Protein AF-A0AAP1E5L1-F1 (afdb_monomer)

Secondary structure (DSSP, 8-state):
-HHHHHHHHHHHHHHHHHHHHHHHHHHTT---SSPPPPHHHHHHHHHHHHT--S-HHHHHHHH---HHHHHHHHHHHHTT-

Sequence (81 aa):
MIKRRVSEFQFDIISENTKVGIQEAKLKGKNTGRLRKPDHNVRRAMEMYQSKKYTIQQITKETGISKTTLYRYLDNWNDFE

pLDDT: mean 87.97, std 8.83, range [47.69, 97.44]

Mean predicted aligned error: 7.54 Å

Nearest PDB structures (foldseek):
  3ssx-assembly1_N  TM=4.075E-01  e=1.780E+00  Escherichia coli K-12
  6eni-assembly1_A  TM=3.859E-01  e=1.664E+00  Escherichia coli
  6enn-assembly1_A  TM=3.554E-01  e=2.333E+00  Escherichia coli
  6elg-assembly1_A  TM=3.828E-01  e=2.857E+00  Escherichia coli

InterPro domains:
  IPR006119 Resolvase, N-terminal catalytic domain [PS51736] (1-29)
  IPR006120 Resolvase, HTH domain [PF02796] (33-76)
  IPR009057 Homedomain-like superfamily [SSF46689] (38-75)

Foldseek 3Di:
DVVVVVVVVVVVVVVVVVVVVVVVCVVVVNDDDDDDDDVVLLVQLQVVVVVVPDDQVRSCVVSVQHPVRNVVVVVVVVVVD

Solvent-accessible surface area (backbone atoms only — not comparable to full-atom values): 4852 Å² total; per-residue (Å²): 114,68,69,57,56,53,52,53,54,53,49,53,52,54,52,51,53,50,51,52,54,53,50,55,39,43,75,72,68,47,82,80,76,84,79,74,79,63,65,68,38,52,52,52,38,50,54,46,53,74,65,69,79,56,54,71,67,56,43,26,68,76,42,69,46,49,69,71,57,53,49,54,57,52,52,66,56,58,77,78,111

Organism: Bacillus subtilis (NCBI:txid1423)

Radius of gyration: 21.88 Å; Cα contacts (8 Å, |Δi|>4): 39; chains: 1; bounding box: 52×24×53 Å

Structure (mmCIF, N/CA/C/O backbone):
data_AF-A0AAP1E5L1-F1
#
_entry.id   AF-A0AAP1E5L1-F1
#
loop_
_atom_site.group_PDB
_atom_site.id
_atom_site.type_symbol
_atom_site.label_atom_id
_atom_site.label_alt_id
_atom_site.label_comp_id
_atom_site.label_asym_id
_atom_site.label_entity_id
_atom_site.label_seq_id
_atom_site.pdbx_PDB_ins_code
_atom_site.Cartn_x
_atom_site.Cartn_y
_atom_site.Cartn_z
_atom_site.occupancy
_atom_site.B_iso_or_equiv
_atom_site.auth_seq_id
_atom_site.auth_comp_id
_atom_site.auth_asym_id
_atom_site.auth_atom_id
_atom_site.pdbx_PDB_model_num
ATOM 1 N N . MET A 1 1 ? 31.250 10.228 -29.660 1.00 74.56 1 MET A N 1
ATOM 2 C CA . MET A 1 1 ? 29.912 10.830 -29.865 1.00 74.56 1 MET A CA 1
ATOM 3 C C . MET A 1 1 ? 28.905 9.842 -30.461 1.00 74.56 1 MET A C 1
ATOM 5 O O . MET A 1 1 ? 27.871 9.635 -29.848 1.00 74.56 1 MET A O 1
ATOM 9 N N . ILE A 1 2 ? 29.215 9.172 -31.580 1.00 87.94 2 ILE A N 1
ATOM 10 C CA . ILE A 1 2 ? 28.301 8.217 -32.249 1.00 87.94 2 ILE A CA 1
ATOM 11 C C . ILE A 1 2 ? 27.918 7.025 -31.355 1.00 87.94 2 ILE A C 1
ATOM 13 O O . ILE A 1 2 ? 26.739 6.724 -31.229 1.00 87.94 2 ILE A O 1
ATOM 17 N N . LYS A 1 3 ? 28.884 6.400 -30.662 1.00 86.62 3 LYS A N 1
ATOM 18 C CA . LYS A 1 3 ? 28.609 5.267 -29.753 1.00 86.62 3 LYS A CA 1
ATOM 19 C C . LYS A 1 3 ? 27.544 5.583 -28.695 1.00 86.62 3 LYS A C 1
ATOM 21 O O . LYS A 1 3 ? 26.672 4.763 -28.463 1.00 86.62 3 LYS A O 1
ATOM 26 N N . ARG A 1 4 ? 27.586 6.786 -28.108 1.00 91.56 4 ARG A N 1
ATOM 27 C CA . ARG A 1 4 ? 26.611 7.224 -27.099 1.00 91.56 4 ARG A CA 1
ATOM 28 C C . ARG A 1 4 ? 25.199 7.293 -27.684 1.00 91.56 4 ARG A C 1
ATOM 30 O O . ARG A 1 4 ? 24.298 6.689 -27.128 1.00 91.56 4 ARG A O 1
ATOM 37 N N . ARG A 1 5 ? 25.050 7.941 -28.844 1.00 92.12 5 ARG A N 1
ATOM 38 C CA . ARG A 1 5 ? 23.764 8.048 -29.551 1.00 92.12 5 ARG A CA 1
ATOM 39 C C . ARG A 1 5 ? 23.169 6.686 -29.899 1.00 92.12 5 ARG A C 1
ATOM 41 O O . ARG A 1 5 ? 21.966 6.498 -29.793 1.00 92.12 5 ARG A O 1
ATOM 48 N N . VAL A 1 6 ? 24.011 5.736 -30.307 1.00 95.12 6 VAL A N 1
ATOM 49 C CA . VAL A 1 6 ? 23.563 4.368 -30.604 1.00 95.12 6 VAL A CA 1
ATOM 50 C C . VAL A 1 6 ? 23.080 3.669 -29.333 1.00 95.12 6 VAL A C 1
ATOM 52 O O . VAL A 1 6 ? 22.036 3.028 -29.360 1.00 95.12 6 VAL A O 1
ATOM 55 N N . SER A 1 7 ? 23.788 3.821 -28.213 1.00 94.44 7 SER A N 1
ATOM 56 C CA . SER A 1 7 ? 23.363 3.256 -26.927 1.00 94.44 7 SER A CA 1
ATOM 57 C C . SER A 1 7 ? 22.070 3.882 -26.394 1.00 94.44 7 SER A C 1
ATOM 59 O O . SER A 1 7 ? 21.208 3.154 -25.915 1.00 94.44 7 SER A O 1
ATOM 61 N N . GLU A 1 8 ? 21.912 5.203 -26.505 1.00 95.06 8 GLU A N 1
ATOM 62 C CA . GLU A 1 8 ? 20.682 5.919 -26.130 1.00 95.06 8 GLU A CA 1
ATOM 63 C C . GLU A 1 8 ? 19.488 5.412 -26.950 1.00 95.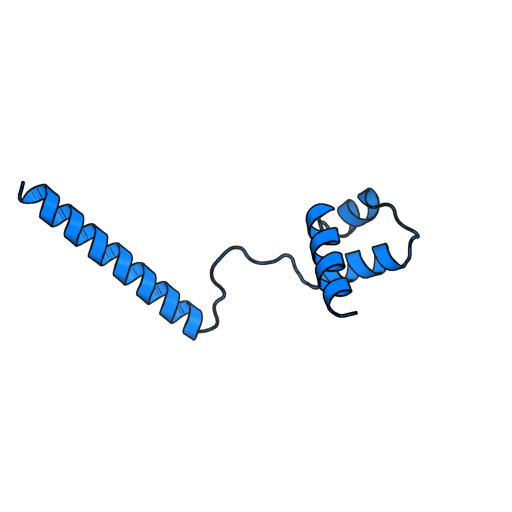06 8 GLU A C 1
ATOM 65 O O . GLU A 1 8 ? 18.477 4.997 -26.391 1.00 95.06 8 GLU A O 1
ATOM 70 N N . PHE A 1 9 ? 19.652 5.309 -28.270 1.00 95.75 9 PHE A N 1
ATOM 71 C CA . PHE A 1 9 ? 18.610 4.793 -29.154 1.00 95.75 9 PHE A CA 1
ATOM 72 C C . PHE A 1 9 ? 18.231 3.333 -28.852 1.00 95.75 9 PHE A C 1
ATOM 74 O O . PHE A 1 9 ? 17.056 2.970 -28.869 1.00 95.75 9 PHE A O 1
ATOM 81 N N . GLN A 1 10 ? 19.211 2.480 -28.539 1.00 96.19 10 GLN A N 1
ATOM 82 C CA . GLN A 1 10 ? 18.937 1.099 -28.133 1.00 96.19 10 GLN A CA 1
ATOM 83 C C . GLN A 1 10 ? 18.149 1.031 -26.820 1.00 96.19 10 GLN A C 1
ATOM 85 O O . GLN A 1 10 ? 17.244 0.206 -26.694 1.00 96.19 10 GLN A O 1
ATOM 90 N N . PHE A 1 11 ? 18.463 1.896 -25.855 1.00 95.75 11 PHE A N 1
ATOM 91 C CA . PHE A 1 11 ? 17.718 1.979 -24.602 1.00 95.75 11 PHE A CA 1
ATOM 92 C C . PHE A 1 11 ? 16.262 2.396 -24.838 1.00 95.75 11 PHE A C 1
ATOM 94 O O . PHE A 1 11 ? 15.352 1.771 -24.288 1.00 95.75 11 PHE A O 1
ATOM 101 N N . ASP A 1 12 ? 16.035 3.386 -25.701 1.00 96.38 12 ASP A N 1
ATOM 102 C CA . ASP A 1 12 ? 14.689 3.850 -26.043 1.00 96.38 12 ASP A CA 1
ATOM 103 C C . ASP A 1 12 ? 13.850 2.734 -26.677 1.00 96.38 12 ASP A C 1
ATOM 105 O O . ASP A 1 12 ? 12.704 2.522 -26.276 1.00 96.38 12 ASP A O 1
ATOM 109 N N . ILE A 1 13 ? 14.439 1.943 -27.582 1.00 97.31 13 ILE A N 1
ATOM 110 C CA . ILE A 1 13 ? 13.778 0.765 -28.167 1.00 97.31 13 ILE A CA 1
ATOM 111 C C . ILE A 1 13 ? 13.390 -0.254 -27.086 1.00 97.31 13 ILE A C 1
ATOM 113 O O . ILE A 1 13 ? 12.267 -0.760 -27.081 1.00 97.31 13 ILE A O 1
ATOM 117 N N . ILE A 1 14 ? 14.300 -0.571 -26.160 1.00 96.44 14 ILE A N 1
ATOM 118 C CA . ILE A 1 14 ? 14.040 -1.542 -25.083 1.00 96.44 14 ILE A CA 1
ATOM 119 C C . ILE A 1 14 ? 12.922 -1.042 -24.157 1.00 96.44 14 ILE A C 1
ATOM 121 O O . ILE A 1 14 ? 12.034 -1.810 -23.768 1.00 96.44 14 ILE A O 1
ATOM 125 N N . SER A 1 15 ? 12.950 0.248 -23.824 1.00 96.81 15 SER A N 1
ATOM 126 C CA . SER A 1 15 ? 11.922 0.907 -23.021 1.00 96.81 15 SER A CA 1
ATOM 127 C C . SER A 1 15 ? 10.555 0.807 -23.695 1.00 96.81 15 SER A C 1
ATOM 129 O O . SER A 1 15 ? 9.584 0.387 -23.063 1.00 96.81 15 SER A O 1
ATOM 131 N N . GLU A 1 16 ? 10.480 1.108 -24.991 1.00 97.06 16 GLU A N 1
ATOM 132 C CA . GLU A 1 16 ? 9.224 1.080 -25.736 1.00 97.06 16 GLU A CA 1
ATOM 133 C C . GLU A 1 16 ? 8.651 -0.336 -25.857 1.00 97.06 16 GLU A C 1
ATOM 135 O O . GLU A 1 16 ? 7.485 -0.560 -25.532 1.00 97.06 16 GLU A O 1
ATOM 140 N N . ASN A 1 17 ? 9.488 -1.326 -26.172 1.00 97.44 17 ASN A N 1
ATOM 141 C CA . ASN A 1 17 ? 9.074 -2.732 -26.203 1.00 97.44 17 ASN A CA 1
ATOM 142 C C . ASN A 1 17 ? 8.515 -3.205 -24.853 1.00 97.44 17 ASN A C 1
ATOM 144 O O . ASN A 1 17 ? 7.528 -3.943 -24.799 1.00 97.44 17 ASN A O 1
ATOM 148 N N . THR A 1 18 ? 9.107 -2.750 -23.745 1.00 94.56 18 THR A N 1
ATOM 149 C CA . THR A 1 18 ? 8.619 -3.077 -22.399 1.00 94.56 18 THR A CA 1
ATOM 150 C C . THR A 1 18 ? 7.237 -2.469 -22.148 1.00 94.56 18 THR A C 1
ATOM 152 O O . THR A 1 18 ? 6.358 -3.140 -21.603 1.00 94.56 18 THR A O 1
ATOM 155 N N . LYS A 1 19 ? 7.006 -1.217 -22.568 1.00 94.69 19 LYS A N 1
ATOM 156 C CA . LYS A 1 19 ? 5.694 -0.563 -22.439 1.00 94.69 19 LYS A CA 1
ATOM 157 C C . LYS A 1 19 ? 4.626 -1.287 -23.250 1.00 94.69 19 LYS A C 1
ATOM 159 O O . LYS A 1 19 ? 3.554 -1.549 -22.706 1.00 94.69 19 LYS A O 1
ATOM 164 N N . VAL A 1 20 ? 4.932 -1.651 -24.495 1.00 96.12 20 VAL A N 1
ATOM 165 C CA . VAL A 1 20 ? 4.023 -2.409 -25.367 1.00 96.12 20 VAL A CA 1
ATOM 166 C C . VAL A 1 20 ? 3.664 -3.751 -24.725 1.00 96.12 20 VAL A C 1
ATOM 168 O O . VAL A 1 20 ? 2.485 -4.055 -24.560 1.00 96.12 20 VAL A O 1
ATOM 171 N N . GLY A 1 21 ? 4.648 -4.507 -24.228 1.00 94.06 21 GLY A N 1
ATOM 172 C CA . GLY A 1 21 ? 4.389 -5.778 -23.541 1.00 94.06 21 GLY A CA 1
ATOM 173 C C . GLY A 1 21 ? 3.522 -5.632 -22.281 1.00 94.06 21 GLY A C 1
ATOM 174 O O . GLY A 1 21 ? 2.629 -6.447 -22.032 1.00 94.06 21 GLY A O 1
ATOM 175 N N . ILE A 1 22 ? 3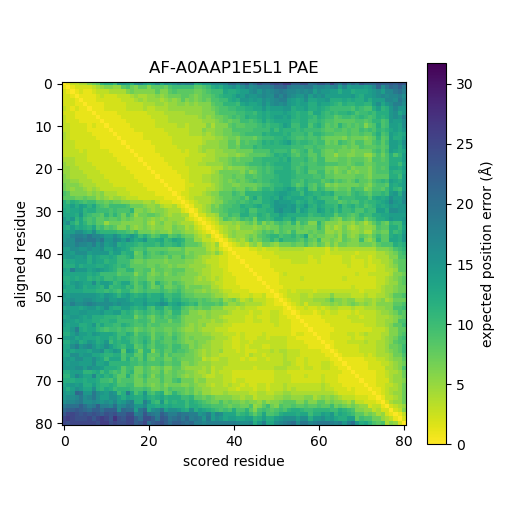.721 -4.565 -21.496 1.00 92.62 22 ILE A N 1
ATOM 176 C CA . ILE A 1 22 ? 2.861 -4.255 -20.343 1.00 92.62 22 ILE A CA 1
ATOM 177 C C . ILE A 1 22 ? 1.434 -3.920 -20.798 1.00 92.62 22 ILE A C 1
ATOM 179 O O . ILE A 1 22 ? 0.477 -4.354 -20.154 1.00 92.62 22 ILE A O 1
ATOM 183 N N . GLN A 1 23 ? 1.268 -3.154 -21.879 1.00 92.69 23 GLN A N 1
ATOM 184 C CA . GLN A 1 23 ? -0.047 -2.818 -22.431 1.00 92.69 23 GLN A CA 1
ATOM 185 C C . GLN A 1 23 ? -0.784 -4.068 -22.922 1.00 92.69 23 GLN A C 1
ATOM 187 O O . GLN A 1 23 ? -1.937 -4.275 -22.548 1.00 92.69 23 GLN A O 1
ATOM 192 N N . GLU A 1 24 ? -0.117 -4.954 -23.658 1.00 94.56 24 GLU A N 1
ATOM 193 C CA . GLU A 1 24 ? -0.694 -6.232 -24.086 1.00 94.56 24 GLU A CA 1
ATOM 194 C C . GLU A 1 24 ? -1.108 -7.111 -22.900 1.00 94.56 24 GLU A C 1
ATOM 196 O O . GLU A 1 24 ? -2.180 -7.720 -22.910 1.00 94.56 24 GLU A O 1
ATOM 201 N N . ALA A 1 25 ? -0.283 -7.175 -21.850 1.00 91.25 25 ALA A N 1
ATOM 202 C CA . ALA A 1 25 ? -0.616 -7.912 -20.636 1.00 91.25 25 ALA A CA 1
ATOM 203 C C . ALA A 1 25 ? -1.858 -7.330 -19.939 1.00 91.25 25 ALA A C 1
ATOM 205 O O . ALA A 1 25 ? -2.720 -8.094 -19.499 1.00 91.25 25 ALA A O 1
ATOM 206 N N . LYS A 1 26 ? -1.981 -5.996 -19.890 1.00 88.12 26 LYS A N 1
ATOM 207 C CA . LYS A 1 26 ? -3.171 -5.310 -19.364 1.00 88.12 26 LYS A CA 1
ATOM 208 C C . LYS A 1 26 ? -4.421 -5.625 -20.187 1.00 88.12 26 LYS A C 1
ATOM 210 O O . LYS A 1 26 ? -5.450 -5.927 -19.594 1.00 88.12 26 LYS A O 1
ATOM 215 N N . LEU A 1 27 ? -4.333 -5.616 -21.521 1.00 91.12 27 LEU A N 1
ATOM 216 C CA . LEU A 1 27 ? -5.449 -5.985 -22.408 1.00 91.12 27 LEU A CA 1
ATOM 217 C C . LEU A 1 27 ? -5.903 -7.435 -22.190 1.00 91.12 27 LEU A C 1
ATOM 219 O O . LEU A 1 27 ? -7.092 -7.728 -22.248 1.00 91.12 27 LEU A O 1
ATOM 223 N N . LYS A 1 28 ? -4.970 -8.334 -21.859 1.00 92.56 28 LYS A N 1
ATOM 224 C CA . LYS A 1 28 ? -5.253 -9.727 -21.470 1.00 92.56 28 LYS A CA 1
ATOM 225 C C . LYS A 1 28 ? -5.788 -9.871 -20.034 1.00 92.56 28 LYS A C 1
ATOM 227 O O . LYS A 1 28 ? -5.912 -10.991 -19.546 1.00 92.56 28 LYS A O 1
ATOM 232 N N . GLY A 1 29 ? -6.057 -8.769 -19.330 1.00 85.25 29 GLY A N 1
ATOM 233 C CA . GLY A 1 29 ? -6.590 -8.767 -17.966 1.00 85.25 29 GLY A CA 1
ATOM 234 C C . GLY A 1 29 ? -5.566 -9.087 -16.874 1.00 85.25 29 GLY A C 1
ATOM 235 O O . GLY A 1 29 ? -5.944 -9.325 -15.727 1.00 85.25 29 GLY A O 1
ATOM 236 N N . LYS A 1 30 ? -4.261 -9.104 -17.183 1.00 83.38 30 LYS A N 1
ATOM 237 C CA . LYS A 1 30 ? -3.232 -9.269 -16.150 1.00 83.38 30 LYS A CA 1
ATOM 238 C C . LYS A 1 30 ? -3.015 -7.942 -15.432 1.00 83.38 30 LYS A C 1
ATOM 240 O O . LYS A 1 30 ? -2.536 -6.969 -16.016 1.00 83.38 30 LYS A O 1
ATOM 245 N N . ASN A 1 31 ? -3.307 -7.928 -14.136 1.00 80.31 31 ASN A N 1
ATOM 246 C CA . ASN A 1 31 ? -3.003 -6.791 -13.277 1.00 80.31 31 ASN A CA 1
ATOM 247 C C . ASN A 1 31 ? -1.489 -6.711 -13.053 1.00 80.31 31 ASN A C 1
ATOM 249 O O . ASN A 1 31 ? -0.897 -7.582 -12.418 1.00 80.31 31 ASN A O 1
ATOM 253 N N . THR A 1 32 ? -0.861 -5.668 -13.595 1.00 76.75 32 THR A N 1
ATOM 254 C CA . THR A 1 32 ? 0.546 -5.352 -13.321 1.00 76.75 32 THR A CA 1
ATOM 255 C C . THR A 1 32 ? 0.688 -4.635 -11.972 1.00 76.75 32 THR A C 1
ATOM 257 O O . THR A 1 32 ? -0.255 -4.003 -11.492 1.00 76.75 32 THR A O 1
ATOM 260 N N . GLY A 1 33 ? 1.868 -4.715 -11.356 1.00 83.44 33 GLY A N 1
ATOM 261 C CA . GLY A 1 33 ? 2.165 -4.118 -10.052 1.00 83.44 33 GLY A CA 1
ATOM 262 C C . GLY A 1 33 ? 2.025 -5.085 -8.873 1.00 83.44 33 GLY A C 1
ATOM 263 O O . GLY A 1 33 ? 1.878 -6.296 -9.031 1.00 83.44 33 GLY A O 1
ATOM 264 N N . ARG A 1 34 ? 2.126 -4.550 -7.652 1.00 81.88 34 ARG A N 1
ATOM 265 C CA . ARG A 1 34 ? 2.059 -5.358 -6.430 1.00 81.88 34 ARG A CA 1
ATOM 266 C C . ARG A 1 34 ? 0.641 -5.893 -6.240 1.00 81.88 34 ARG A C 1
ATOM 268 O O . ARG A 1 34 ? -0.298 -5.111 -6.095 1.00 81.88 34 ARG A O 1
ATOM 275 N N . LEU A 1 35 ? 0.510 -7.217 -6.172 1.00 80.56 35 LEU A N 1
ATOM 276 C CA . LEU A 1 35 ? -0.750 -7.873 -5.830 1.00 80.56 35 LEU A CA 1
ATOM 277 C C . LEU A 1 35 ? -1.293 -7.319 -4.506 1.00 80.56 35 LEU A C 1
ATOM 279 O O . LEU A 1 35 ? -0.557 -7.165 -3.523 1.00 80.56 35 LEU A O 1
ATOM 283 N N . ARG A 1 36 ? -2.590 -7.000 -4.491 1.00 79.06 36 ARG A N 1
ATOM 284 C CA . ARG A 1 36 ? -3.284 -6.600 -3.266 1.00 79.06 36 ARG A CA 1
ATOM 285 C C . ARG A 1 36 ? -3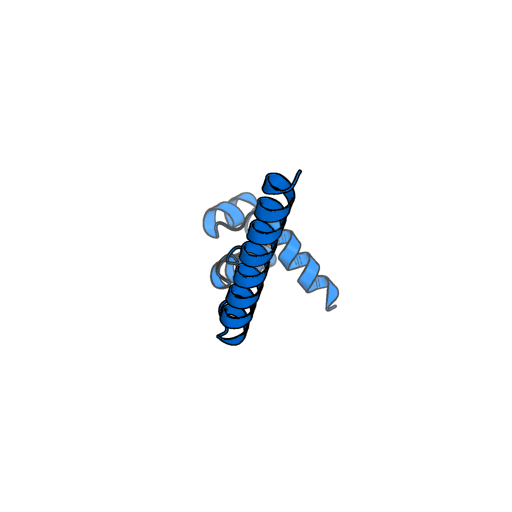.361 -7.792 -2.312 1.00 79.06 36 ARG A C 1
ATOM 287 O O . ARG A 1 36 ? -3.299 -8.947 -2.733 1.00 79.06 36 ARG A O 1
ATOM 294 N N . LYS A 1 37 ? -3.471 -7.501 -1.013 1.00 77.12 37 LYS A N 1
ATOM 295 C CA . LYS A 1 37 ? -3.748 -8.553 -0.029 1.00 77.12 37 LYS A CA 1
ATOM 296 C C . LYS A 1 37 ? -5.097 -9.205 -0.360 1.00 77.12 37 LYS A C 1
ATOM 298 O O . LYS A 1 37 ? -5.962 -8.503 -0.876 1.00 77.12 37 LYS A O 1
ATOM 303 N N . PRO A 1 38 ? -5.278 -10.502 -0.063 1.00 78.25 38 PRO A N 1
ATOM 304 C CA . PRO A 1 38 ? -6.526 -11.193 -0.357 1.00 78.25 38 PRO A CA 1
ATOM 305 C C . PRO A 1 38 ? -7.728 -10.501 0.292 1.00 78.25 38 PRO A C 1
ATOM 307 O O . PRO A 1 38 ? -7.683 -10.173 1.481 1.00 78.25 38 PRO A O 1
ATOM 310 N N . ASP A 1 39 ? -8.812 -10.347 -0.466 1.00 79.88 39 ASP A N 1
ATOM 311 C C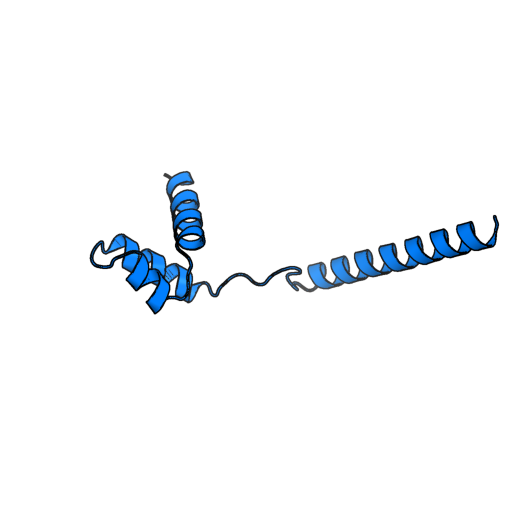A . ASP A 1 39 ? -10.005 -9.619 -0.016 1.00 79.88 39 ASP A CA 1
ATOM 312 C C . ASP A 1 39 ? -10.676 -10.269 1.205 1.00 79.88 39 ASP A C 1
ATOM 314 O O . ASP A 1 39 ? -11.226 -9.568 2.051 1.00 79.88 39 ASP A O 1
ATOM 318 N N . HIS A 1 40 ? -10.565 -11.595 1.369 1.00 86.19 40 HIS A N 1
ATOM 319 C CA . HIS A 1 40 ? -11.132 -12.301 2.525 1.00 86.19 40 HIS A CA 1
ATOM 320 C C . HIS A 1 40 ? -10.520 -11.842 3.858 1.00 86.19 40 HIS A C 1
ATOM 322 O O . HIS A 1 40 ? -11.238 -11.671 4.841 1.00 86.19 40 HIS A O 1
ATOM 328 N N . ASN A 1 41 ? -9.209 -11.583 3.887 1.00 88.00 41 ASN A N 1
ATOM 329 C CA . ASN A 1 41 ? -8.524 -11.117 5.093 1.00 88.00 41 ASN A CA 1
ATOM 330 C C . ASN A 1 41 ? -8.909 -9.681 5.429 1.00 88.00 41 ASN A C 1
ATOM 332 O O . ASN A 1 41 ? -9.049 -9.337 6.600 1.00 88.00 41 ASN A O 1
ATOM 336 N N . VAL A 1 42 ? -9.111 -8.851 4.404 1.00 87.88 42 VAL A N 1
ATOM 337 C CA . VAL A 1 42 ? -9.588 -7.477 4.578 1.00 87.88 42 VAL A CA 1
ATOM 338 C C . VAL A 1 42 ? -11.011 -7.480 5.134 1.00 87.88 42 VAL A C 1
ATOM 340 O O . VAL A 1 42 ? -11.274 -6.793 6.117 1.00 87.88 42 VAL A O 1
ATOM 343 N N . ARG A 1 43 ? -11.909 -8.301 4.574 1.00 88.50 43 ARG A N 1
ATOM 344 C CA . ARG A 1 43 ? -13.299 -8.421 5.039 1.00 88.50 43 ARG A CA 1
ATOM 345 C C . ARG A 1 43 ? -13.376 -8.884 6.491 1.00 88.50 43 ARG A C 1
ATOM 347 O O . ARG A 1 43 ? -13.992 -8.213 7.311 1.00 88.50 43 ARG A O 1
ATOM 354 N N . ARG A 1 44 ? -12.641 -9.947 6.829 1.00 91.25 44 ARG A N 1
ATOM 355 C CA . ARG A 1 44 ? -12.544 -10.453 8.202 1.00 91.25 44 ARG A CA 1
ATOM 356 C C . ARG A 1 44 ? -11.976 -9.407 9.165 1.00 91.25 44 ARG A C 1
ATOM 358 O O . ARG A 1 44 ? -12.466 -9.273 10.281 1.00 91.25 44 ARG A O 1
ATOM 365 N N . ALA A 1 45 ? -10.973 -8.634 8.745 1.00 91.38 45 ALA A N 1
ATOM 366 C CA . ALA A 1 45 ? -10.413 -7.562 9.569 1.00 91.38 45 ALA A CA 1
ATOM 367 C C . ALA A 1 45 ? -11.429 -6.439 9.835 1.00 91.38 45 ALA A C 1
ATOM 369 O O . ALA A 1 45 ? -11.485 -5.931 10.956 1.00 91.38 45 ALA A O 1
ATOM 370 N N . MET A 1 46 ? -12.246 -6.081 8.839 1.00 89.62 46 MET A N 1
ATOM 371 C CA . MET A 1 46 ? -13.320 -5.094 8.991 1.00 89.62 46 MET A CA 1
ATOM 372 C C . MET A 1 46 ? -14.423 -5.594 9.928 1.00 89.62 46 MET A C 1
ATOM 374 O O . MET A 1 46 ? -14.815 -4.863 10.832 1.00 89.62 46 MET A O 1
ATOM 378 N N . GLU A 1 47 ? -14.861 -6.847 9.790 1.00 90.94 47 GLU A N 1
ATOM 379 C CA . GLU A 1 47 ? -15.852 -7.466 10.686 1.00 90.94 47 GLU A CA 1
ATOM 380 C C . GLU A 1 47 ? -15.356 -7.503 12.140 1.00 90.94 47 GLU A C 1
ATOM 382 O O . GLU A 1 47 ? -16.062 -7.098 13.068 1.00 90.94 47 GLU A O 1
ATOM 387 N N . MET A 1 48 ? -14.102 -7.922 12.355 1.00 91.88 48 MET A N 1
ATOM 388 C CA . MET A 1 48 ? -13.491 -7.924 13.686 1.00 91.88 48 MET A CA 1
ATOM 389 C C . MET A 1 48 ? -13.389 -6.510 14.269 1.00 91.88 48 MET A C 1
ATOM 391 O O . MET A 1 48 ? -13.632 -6.333 15.464 1.00 91.88 48 MET A O 1
ATOM 395 N N . TYR A 1 49 ? -13.079 -5.504 13.446 1.00 91.19 49 TYR A N 1
ATOM 396 C CA . TYR A 1 49 ? -13.041 -4.103 13.866 1.00 91.19 49 TYR A CA 1
ATOM 397 C C . TYR A 1 49 ? -14.435 -3.572 14.240 1.00 91.19 49 TYR A C 1
ATOM 399 O O . TYR A 1 49 ? -14.606 -3.009 15.321 1.00 91.19 49 TYR A O 1
ATOM 407 N N . GLN A 1 50 ? -15.447 -3.814 13.400 1.00 89.12 50 GLN A N 1
ATOM 408 C CA . GLN A 1 50 ? -16.836 -3.403 13.640 1.00 89.12 50 GLN A CA 1
ATOM 409 C C . GLN A 1 50 ? -17.432 -4.054 14.890 1.00 89.12 50 GLN A C 1
ATOM 411 O O . GLN A 1 50 ? -18.201 -3.418 15.607 1.00 89.12 50 GLN A O 1
ATOM 416 N N . SER A 1 51 ? -17.031 -5.290 15.209 1.00 91.38 51 SER A N 1
ATOM 417 C CA . SER A 1 51 ? -17.472 -5.969 16.430 1.00 91.38 51 SER A CA 1
ATOM 418 C C . SER A 1 51 ? -17.046 -5.255 17.722 1.00 91.38 51 SER A C 1
ATOM 420 O O . SER A 1 51 ? -17.619 -5.535 18.772 1.00 91.38 51 SER A O 1
ATOM 422 N N . LYS A 1 52 ? -16.032 -4.370 17.667 1.00 88.44 52 LYS A N 1
ATOM 423 C CA . LYS A 1 52 ? -15.417 -3.648 18.804 1.00 88.44 52 LYS A CA 1
ATOM 424 C C . LYS A 1 52 ? -14.933 -4.540 19.963 1.00 88.44 52 LYS A C 1
ATOM 426 O O . LYS A 1 52 ? -14.610 -4.034 21.033 1.00 88.44 52 LYS A O 1
ATOM 431 N N . LYS A 1 53 ? -14.843 -5.859 19.755 1.00 91.69 53 LYS A N 1
ATOM 432 C CA . LYS A 1 53 ? -14.423 -6.850 20.765 1.00 91.69 53 LYS A CA 1
ATOM 433 C C . LYS A 1 53 ? -12.919 -7.125 20.771 1.00 91.69 53 LYS A C 1
ATOM 435 O O . LYS A 1 53 ? -12.409 -7.670 21.744 1.00 91.69 53 LYS A O 1
ATOM 440 N N . TYR A 1 54 ? -12.218 -6.774 19.694 1.00 91.75 54 TYR A N 1
ATOM 441 C CA . TYR A 1 54 ? -10.809 -7.105 19.490 1.00 91.75 54 TYR A CA 1
ATOM 442 C C . TYR A 1 54 ? -9.944 -5.852 19.433 1.00 91.75 54 TYR A C 1
ATOM 444 O O . TYR A 1 54 ? -10.345 -4.818 18.899 1.00 91.75 54 TYR A O 1
ATOM 452 N N . THR A 1 55 ? -8.715 -5.956 19.937 1.00 92.81 55 THR A N 1
ATOM 453 C CA . THR A 1 55 ? -7.735 -4.876 19.797 1.00 92.81 55 THR A CA 1
ATOM 454 C C . THR A 1 55 ? -7.125 -4.871 18.396 1.00 92.81 55 THR A C 1
ATOM 456 O O . THR A 1 55 ? -7.039 -5.900 17.723 1.00 92.81 55 THR A O 1
ATOM 459 N N . ILE A 1 56 ? -6.607 -3.721 17.957 1.00 90.69 56 ILE A N 1
ATOM 460 C CA . ILE A 1 56 ? -5.942 -3.596 16.647 1.00 90.69 56 ILE A CA 1
ATOM 461 C C . ILE A 1 56 ? -4.773 -4.582 16.487 1.00 90.69 56 ILE A C 1
ATOM 463 O O . ILE A 1 56 ? -4.532 -5.094 15.392 1.00 90.69 56 ILE A O 1
ATOM 467 N N . GLN A 1 57 ? -4.053 -4.871 17.575 1.00 92.56 57 GLN A N 1
ATOM 468 C CA . GLN A 1 57 ? -2.955 -5.838 17.568 1.00 92.56 57 GLN A CA 1
ATOM 469 C C . GLN A 1 57 ? -3.460 -7.265 17.322 1.00 92.56 57 GLN A C 1
ATOM 471 O O . GLN A 1 57 ? -2.870 -7.985 16.518 1.00 92.56 57 GLN A O 1
ATOM 476 N N . GLN A 1 58 ? -4.573 -7.654 17.953 1.00 91.88 58 GLN A N 1
ATOM 477 C CA . GLN A 1 58 ? -5.203 -8.960 17.742 1.00 91.88 58 GLN A CA 1
ATOM 478 C C . GLN A 1 58 ? -5.722 -9.101 16.307 1.00 91.88 58 GLN A C 1
ATOM 480 O O . GLN A 1 58 ? -5.445 -10.105 15.660 1.00 91.88 58 GLN A O 1
ATOM 485 N N . ILE A 1 59 ? -6.378 -8.065 15.774 1.00 91.88 59 ILE A N 1
ATOM 486 C CA . ILE A 1 59 ? -6.872 -8.048 14.387 1.00 91.88 59 ILE A CA 1
ATOM 487 C C . ILE A 1 59 ? -5.710 -8.193 13.396 1.00 91.88 59 ILE A C 1
ATOM 489 O O . ILE A 1 59 ? -5.782 -8.990 12.461 1.00 91.88 59 ILE A O 1
ATOM 493 N N . THR A 1 60 ? -4.613 -7.465 13.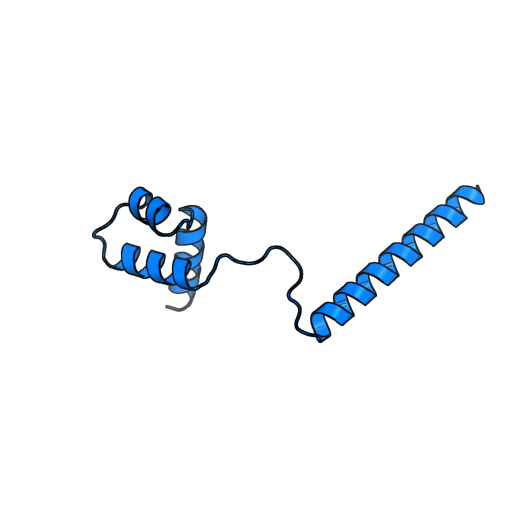622 1.00 92.12 60 THR A N 1
ATOM 494 C CA . THR A 1 60 ? -3.414 -7.530 12.769 1.00 92.12 60 THR A CA 1
ATOM 495 C C . THR A 1 60 ? -2.770 -8.916 12.801 1.00 92.12 60 THR A C 1
ATOM 497 O O . THR A 1 60 ? -2.340 -9.412 11.761 1.00 92.12 60 THR A O 1
ATOM 500 N N . LYS A 1 61 ? -2.715 -9.550 13.980 1.00 92.44 61 LYS A N 1
ATOM 501 C CA . LYS A 1 61 ? -2.132 -10.885 14.162 1.00 92.44 61 LYS A CA 1
ATOM 502 C C . LYS A 1 61 ? -2.977 -11.979 13.503 1.00 92.44 61 LYS A C 1
ATOM 504 O O . LYS A 1 61 ? -2.413 -12.860 12.870 1.00 92.44 61 LYS A O 1
ATOM 509 N N . GLU A 1 62 ? -4.299 -11.893 13.624 1.00 90.88 62 GLU A N 1
ATOM 510 C CA . GLU A 1 62 ? -5.236 -12.895 13.100 1.00 90.88 62 GLU A CA 1
ATOM 511 C C . GLU A 1 62 ? -5.397 -12.810 11.575 1.00 90.88 62 GLU A C 1
ATOM 513 O O . GLU A 1 62 ? -5.437 -13.822 10.884 1.00 90.88 62 GLU A O 1
ATOM 518 N N . THR A 1 63 ? -5.483 -11.594 11.028 1.00 90.12 63 THR A N 1
ATOM 519 C CA . THR A 1 63 ? -5.799 -11.377 9.601 1.00 90.12 63 THR A CA 1
ATOM 520 C C . THR A 1 63 ? -4.570 -11.107 8.737 1.00 90.12 63 THR A C 1
ATOM 522 O O . THR A 1 63 ? -4.652 -11.069 7.508 1.00 90.12 63 THR A O 1
ATOM 525 N N . GLY A 1 64 ? -3.419 -10.840 9.360 1.00 89.25 64 GLY A N 1
ATOM 526 C CA . GLY A 1 64 ? -2.203 -10.409 8.672 1.00 89.25 64 GLY A CA 1
ATOM 527 C C . GLY A 1 64 ? -2.321 -9.031 8.003 1.00 89.25 64 GLY A C 1
ATOM 528 O O . GLY A 1 64 ? -1.426 -8.632 7.250 1.00 89.25 64 GLY A O 1
ATOM 529 N N . ILE A 1 65 ? -3.408 -8.282 8.225 1.00 90.44 65 ILE A N 1
ATOM 530 C CA . ILE A 1 65 ? -3.616 -6.921 7.715 1.00 90.44 65 ILE A CA 1
ATOM 531 C C . ILE A 1 65 ? -2.961 -5.924 8.673 1.00 90.44 65 ILE A C 1
ATOM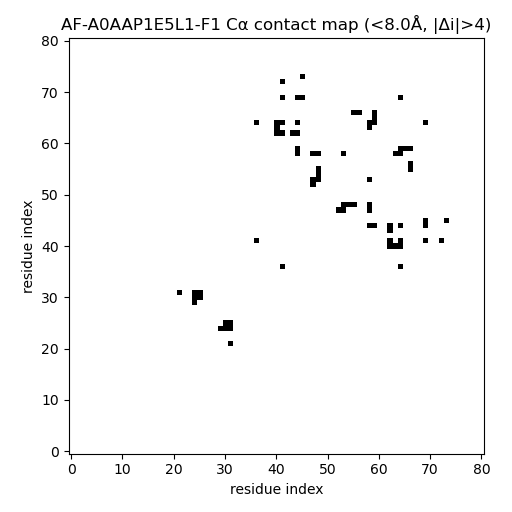 533 O O . ILE A 1 65 ? -3.237 -5.936 9.864 1.00 90.44 65 ILE A O 1
ATOM 537 N N . SER A 1 66 ? -2.097 -5.035 8.169 1.00 90.44 66 SER A N 1
ATOM 538 C CA . SER A 1 66 ? -1.468 -4.023 9.028 1.00 90.44 66 SER A CA 1
ATOM 539 C C . SER A 1 66 ? -2.494 -2.983 9.473 1.00 90.44 66 SER A C 1
ATOM 541 O O . SER A 1 66 ? -3.404 -2.657 8.712 1.00 90.44 66 SER A O 1
ATOM 543 N N . LYS A 1 67 ? -2.275 -2.367 10.639 1.00 9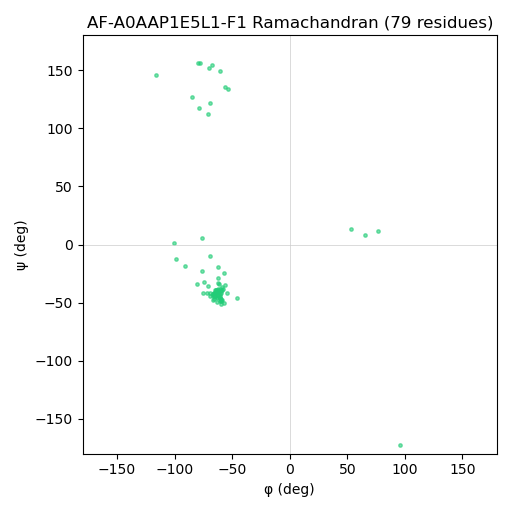0.75 67 LYS A N 1
ATOM 544 C CA . LYS A 1 67 ? -3.052 -1.212 11.128 1.00 90.75 67 LYS A CA 1
ATOM 545 C C . LYS A 1 67 ? -3.266 -0.135 10.053 1.00 90.75 67 LYS A C 1
ATOM 547 O O . LYS A 1 67 ? -4.382 0.320 9.849 1.00 90.75 67 LYS A O 1
ATOM 552 N N . THR A 1 68 ? -2.207 0.219 9.322 1.00 90.69 68 THR A N 1
ATOM 553 C CA . THR A 1 68 ? -2.265 1.193 8.218 1.00 90.69 68 THR A CA 1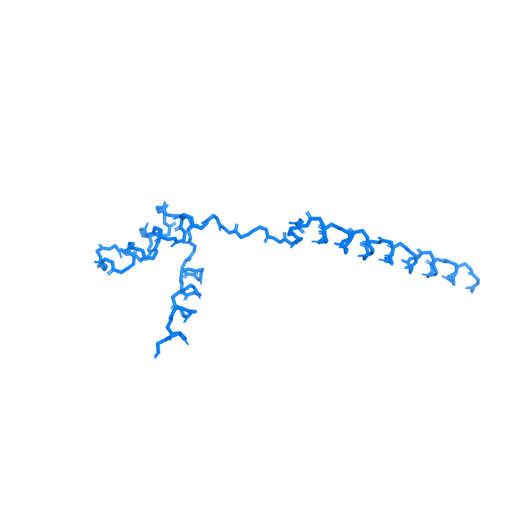
ATOM 554 C C . THR A 1 68 ? -3.171 0.745 7.075 1.00 90.69 68 THR A C 1
ATOM 556 O O . THR A 1 68 ? -3.912 1.548 6.521 1.00 90.69 68 THR A O 1
ATOM 559 N N . THR A 1 69 ? -3.136 -0.544 6.730 1.00 89.81 69 THR A N 1
ATOM 560 C CA . THR A 1 69 ? -4.000 -1.097 5.687 1.00 89.81 69 THR A CA 1
ATOM 561 C C . THR A 1 69 ? -5.450 -1.099 6.159 1.00 89.81 69 THR A C 1
ATOM 563 O O . THR A 1 69 ? -6.309 -0.675 5.400 1.00 89.81 69 THR A O 1
ATOM 566 N N . LEU A 1 70 ? -5.713 -1.514 7.404 1.00 89.19 70 LEU A N 1
ATOM 567 C CA . LEU A 1 70 ? -7.052 -1.528 7.996 1.00 89.19 70 LEU A CA 1
ATOM 568 C C . LEU A 1 70 ? -7.698 -0.138 7.967 1.00 89.19 70 LEU A C 1
ATOM 570 O O . LEU A 1 70 ? -8.802 -0.003 7.454 1.00 89.19 70 LEU A O 1
ATOM 574 N N . TYR A 1 71 ? -6.998 0.899 8.440 1.00 90.94 71 TYR A N 1
ATOM 575 C CA . TYR A 1 71 ? -7.546 2.258 8.421 1.00 90.94 71 TYR A CA 1
ATOM 576 C C . TYR A 1 71 ? -7.780 2.794 7.019 1.00 90.94 71 TYR A C 1
ATOM 578 O O . TYR A 1 71 ? -8.819 3.389 6.790 1.00 90.94 71 TYR A O 1
ATOM 586 N N . ARG A 1 72 ? -6.890 2.517 6.062 1.00 89.00 72 ARG A N 1
ATOM 587 C CA . ARG A 1 72 ? -7.114 2.916 4.667 1.00 89.00 72 ARG A CA 1
ATOM 588 C C . ARG A 1 72 ? -8.406 2.324 4.090 1.00 89.00 72 ARG A C 1
ATOM 590 O O . ARG A 1 72 ? -9.059 2.965 3.283 1.00 89.00 72 ARG A O 1
ATOM 597 N N . TYR A 1 73 ? -8.755 1.092 4.465 1.00 87.31 73 TYR A N 1
ATOM 598 C CA . TYR A 1 73 ? -10.017 0.488 4.027 1.00 87.31 73 TYR A CA 1
ATOM 599 C C . TYR A 1 73 ? -11.238 1.073 4.744 1.00 87.31 73 TYR A C 1
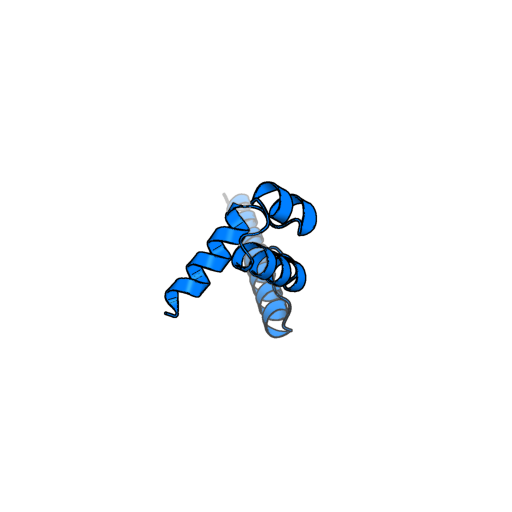ATOM 601 O O . TYR A 1 73 ? -12.293 1.142 4.129 1.00 87.31 73 TYR A O 1
ATOM 609 N N . LEU A 1 74 ? -11.098 1.487 6.006 1.00 86.19 74 LEU A N 1
ATOM 610 C CA . LEU A 1 74 ? -12.170 2.136 6.768 1.00 86.19 74 LEU A CA 1
ATOM 611 C C . LEU A 1 74 ? -12.443 3.564 6.281 1.00 86.19 74 LEU A C 1
ATOM 613 O O . LEU A 1 74 ? -13.600 3.930 6.139 1.00 86.19 74 LEU A O 1
ATOM 617 N N . ASP A 1 75 ? -11.393 4.328 5.984 1.00 85.31 75 ASP A N 1
ATOM 618 C CA . ASP A 1 75 ? -11.470 5.698 5.457 1.00 85.31 75 ASP A CA 1
ATOM 619 C C . ASP A 1 75 ? -12.220 5.720 4.118 1.00 85.31 75 ASP A C 1
ATOM 621 O O . ASP A 1 75 ? -13.263 6.349 3.990 1.00 85.31 75 ASP A O 1
ATOM 625 N N . ASN A 1 76 ? -11.803 4.849 3.190 1.00 79.38 76 ASN A N 1
ATOM 626 C CA . ASN A 1 76 ? -12.504 4.639 1.924 1.00 79.38 76 ASN A CA 1
ATOM 627 C C . ASN A 1 76 ? -13.971 4.215 2.095 1.00 79.38 76 ASN A C 1
ATOM 629 O O . ASN A 1 76 ? -14.728 4.339 1.146 1.00 79.38 76 ASN A O 1
ATOM 633 N N . TRP A 1 77 ? -14.364 3.610 3.220 1.00 75.50 77 TRP A N 1
ATOM 634 C CA . TRP A 1 77 ? -15.755 3.210 3.459 1.00 75.50 77 TRP A CA 1
ATOM 635 C C . TRP A 1 77 ? -16.602 4.395 3.929 1.00 75.50 77 TRP A C 1
ATOM 637 O O . TRP A 1 77 ? -17.771 4.487 3.573 1.00 75.50 77 TRP A O 1
ATOM 647 N N . ASN A 1 78 ? -15.986 5.304 4.685 1.00 66.44 78 ASN A N 1
ATOM 648 C CA . ASN A 1 78 ? -16.610 6.494 5.250 1.00 66.44 78 ASN A CA 1
ATOM 649 C C . ASN A 1 78 ? -16.827 7.603 4.205 1.00 66.44 78 ASN A C 1
ATOM 651 O O . ASN A 1 78 ? -17.709 8.427 4.385 1.00 66.44 78 ASN A O 1
ATOM 655 N N . ASP A 1 79 ? -16.064 7.602 3.106 1.00 60.25 79 ASP A N 1
ATOM 656 C CA . ASP A 1 79 ? -16.234 8.534 1.976 1.00 60.25 79 ASP A CA 1
ATOM 657 C C . ASP A 1 79 ? -17.517 8.292 1.146 1.00 60.25 79 ASP A C 1
ATOM 659 O O . ASP A 1 79 ? -17.847 9.086 0.263 1.00 60.25 79 ASP A O 1
ATOM 663 N N . PHE A 1 80 ? -18.225 7.179 1.381 1.00 57.66 80 PHE A N 1
ATOM 664 C CA . PHE A 1 80 ? -19.488 6.837 0.709 1.00 57.66 80 PHE A CA 1
ATOM 665 C C . PHE A 1 80 ? -20.738 7.127 1.559 1.00 57.66 80 PHE A C 1
ATOM 667 O O . PHE A 1 80 ? -21.846 6.828 1.107 1.00 57.66 80 PHE A O 1
ATOM 674 N N . GLU A 1 81 ? -20.560 7.667 2.767 1.00 47.69 81 GLU A N 1
ATOM 675 C CA . GLU A 1 81 ? -21.618 8.079 3.701 1.00 47.69 81 GLU A CA 1
ATOM 676 C C . GLU A 1 81 ? -21.722 9.611 3.748 1.00 47.69 81 GLU A C 1
ATOM 678 O O . GLU A 1 81 ? -22.867 10.118 3.702 1.00 47.69 81 GLU A O 1
#